Protein AF-B8GEW8-F1 (afdb_monomer_lite)

Secondary structure (DSSP, 8-state):
-HHHHHHHHHHS-HHHHTTTEEE-TTS-EEEEE-HHHHHHHHHTT--HHHHHHHHHHHHHHHHT-EESSHHHHHHHHHHHHTTT-EEEEEE-TTS-EEEEEEE-HHHHHHHHT-EEEE------

Foldseek 3Di:
DQVLLQCCLVPDFLLVLCPQWDADPVRAIAREDDPVLVVVCVVVVHDSAVSLLSSLSSLVPLLADKALDVVSVVSSQVNCVVQVWHWDWDQDPVRITHIDGPDCPVSSVSSSVYYYDYDPPPPD

Sequence (124 aa):
MQEFAETCADQNSTDELLEGLEPLSDGSFRYLMNEASLLDCIEWDLTPREWVGGLNLAVLRQLTGTYADWKSAEVIARALARFGIEIDGEEAKDSTYTLIVTRGMKVLRKMAEAVPTVDVQQEN

pLDDT: mean 92.06, std 9.47, range [39.44, 97.69]

Radius of gyration: 15.32 Å; chains: 1; bounding box: 31×32×57 Å

Structure (mmCIF, N/CA/C/O backbone):
data_AF-B8GEW8-F1
#
_entry.id   AF-B8GEW8-F1
#
loop_
_atom_site.group_PDB
_atom_site.id
_atom_site.type_symbol
_atom_site.label_atom_id
_atom_site.label_alt_id
_atom_site.label_comp_id
_atom_site.label_asym_id
_atom_site.label_entity_id
_atom_site.label_seq_id
_atom_site.pdbx_PDB_ins_code
_atom_site.Cartn_x
_atom_site.Cartn_y
_atom_site.Cartn_z
_atom_site.occupancy
_atom_site.B_iso_or_equiv
_atom_site.auth_seq_id
_atom_site.auth_comp_id
_atom_site.auth_asym_id
_atom_site.auth_atom_id
_atom_site.pdbx_PDB_model_num
ATOM 1 N N . MET A 1 1 ? -3.032 14.477 0.231 1.00 91.69 1 MET A N 1
ATOM 2 C CA . MET A 1 1 ? -3.124 13.008 0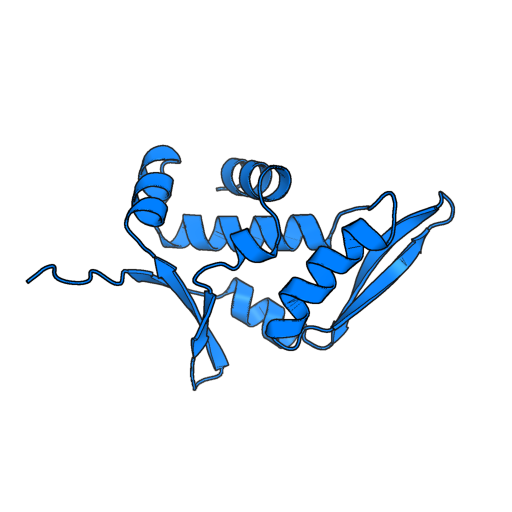.024 1.00 91.69 1 MET A CA 1
ATOM 3 C C . MET A 1 1 ? -2.210 12.502 -1.094 1.00 91.69 1 MET A C 1
ATOM 5 O O . MET A 1 1 ? -1.389 11.651 -0.798 1.00 91.69 1 MET A O 1
ATOM 9 N N . GLN A 1 2 ? -2.287 13.004 -2.338 1.00 94.75 2 GLN A N 1
ATOM 10 C CA . GLN A 1 2 ? -1.411 12.509 -3.419 1.00 94.75 2 GLN A CA 1
ATOM 11 C C . GLN A 1 2 ? 0.081 12.742 -3.128 1.00 94.75 2 GLN A C 1
ATOM 13 O O . GLN A 1 2 ? 0.837 11.786 -3.142 1.00 94.75 2 GLN A O 1
ATOM 18 N N . GLU A 1 3 ? 0.487 13.965 -2.780 1.00 97.12 3 GLU A N 1
ATOM 19 C CA . GLU A 1 3 ? 1.885 14.291 -2.432 1.00 97.12 3 GLU A CA 1
ATOM 20 C C . GLU A 1 3 ? 2.432 13.444 -1.269 1.00 97.12 3 GLU A C 1
ATOM 22 O O . GLU A 1 3 ? 3.555 12.948 -1.333 1.00 97.12 3 GLU A O 1
ATOM 27 N N . PHE A 1 4 ? 1.604 13.204 -0.248 1.00 97.50 4 PHE A N 1
ATOM 28 C CA . PHE A 1 4 ? 1.915 12.283 0.846 1.00 97.50 4 PHE A CA 1
ATOM 29 C C . PHE A 1 4 ? 2.173 10.867 0.321 1.00 97.50 4 PHE A C 1
ATOM 31 O O . PHE A 1 4 ? 3.203 10.283 0.625 1.00 97.50 4 PHE A O 1
ATOM 38 N N . ALA A 1 5 ? 1.291 10.331 -0.529 1.00 97.25 5 ALA A N 1
ATOM 39 C CA . ALA A 1 5 ? 1.459 8.995 -1.095 1.00 97.25 5 ALA A CA 1
ATOM 40 C C . ALA A 1 5 ? 2.728 8.862 -1.954 1.00 97.25 5 ALA A C 1
ATOM 42 O O . ALA A 1 5 ? 3.385 7.825 -1.916 1.00 97.25 5 ALA A O 1
ATOM 43 N N . GLU A 1 6 ? 3.080 9.894 -2.726 1.00 97.31 6 GLU A N 1
ATOM 44 C CA . GLU A 1 6 ? 4.320 9.915 -3.512 1.00 97.31 6 GLU A CA 1
ATOM 45 C C . GLU A 1 6 ? 5.544 9.910 -2.601 1.00 97.31 6 GLU A C 1
ATOM 47 O O . GLU A 1 6 ? 6.417 9.059 -2.749 1.00 97.31 6 GLU A O 1
ATOM 52 N N . THR A 1 7 ? 5.546 10.784 -1.596 1.00 97.62 7 THR A N 1
ATOM 53 C CA . THR A 1 7 ? 6.616 10.855 -0.598 1.00 97.62 7 THR A CA 1
ATOM 54 C C . THR A 1 7 ? 6.773 9.531 0.146 1.00 97.62 7 THR A C 1
ATOM 56 O O . THR A 1 7 ? 7.880 9.007 0.259 1.00 97.62 7 THR A O 1
ATOM 59 N N . CYS A 1 8 ? 5.664 8.937 0.586 1.00 97.19 8 CYS A N 1
ATOM 60 C CA . CYS A 1 8 ? 5.652 7.644 1.251 1.00 97.19 8 CYS A CA 1
ATOM 61 C C . CYS A 1 8 ? 6.201 6.529 0.357 1.00 97.19 8 CYS A C 1
ATOM 63 O O . CYS A 1 8 ? 7.033 5.750 0.817 1.00 97.19 8 CYS A O 1
ATOM 65 N N . ALA A 1 9 ? 5.774 6.465 -0.908 1.00 96.31 9 ALA A N 1
ATOM 66 C CA . ALA A 1 9 ? 6.230 5.452 -1.858 1.00 96.31 9 ALA A CA 1
ATOM 67 C C . ALA A 1 9 ? 7.732 5.543 -2.155 1.00 96.31 9 ALA A C 1
ATOM 69 O O . ALA A 1 9 ? 8.364 4.508 -2.370 1.00 96.31 9 ALA A O 1
ATOM 70 N N . ASP A 1 10 ? 8.282 6.759 -2.170 1.00 95.19 10 ASP A N 1
ATOM 71 C CA . ASP A 1 10 ? 9.690 7.008 -2.482 1.00 95.19 10 ASP A CA 1
ATOM 72 C C . ASP A 1 10 ? 10.606 6.794 -1.264 1.00 95.19 10 ASP A C 1
ATOM 74 O O . ASP A 1 10 ? 11.769 6.420 -1.425 1.00 95.19 10 ASP A O 1
ATOM 78 N N . GLN A 1 11 ? 10.101 7.030 -0.048 1.00 95.69 11 GLN A N 1
ATOM 79 C CA . GLN A 1 11 ? 10.912 7.017 1.177 1.00 95.69 11 GLN A CA 1
ATOM 80 C C . GLN A 1 11 ? 10.787 5.742 2.015 1.00 95.69 11 GLN A C 1
ATOM 82 O O . GLN A 1 11 ? 11.653 5.500 2.852 1.00 95.69 11 GLN A O 1
ATOM 87 N N . ASN A 1 12 ? 9.751 4.928 1.801 1.00 95.62 12 ASN A N 1
ATOM 88 C CA . ASN A 1 12 ? 9.460 3.768 2.644 1.00 95.62 12 ASN A CA 1
ATOM 89 C C . ASN A 1 12 ? 9.395 2.483 1.821 1.00 95.62 12 ASN A C 1
ATOM 91 O O . ASN A 1 12 ? 8.919 2.451 0.682 1.00 95.62 12 ASN A O 1
ATOM 95 N N . SER A 1 13 ? 9.820 1.382 2.428 1.00 94.62 13 SER A N 1
ATOM 96 C CA . SER A 1 13 ? 9.571 0.045 1.901 1.00 94.62 13 SER A CA 1
ATOM 97 C C . SER A 1 13 ? 8.085 -0.314 1.978 1.00 94.62 13 SER A C 1
ATOM 99 O O . SER A 1 13 ? 7.333 0.197 2.807 1.00 94.62 13 SER A O 1
ATOM 101 N N . THR A 1 14 ? 7.645 -1.259 1.146 1.00 95.44 14 THR A N 1
ATOM 102 C CA . THR A 1 14 ? 6.266 -1.767 1.203 1.00 95.44 14 THR A CA 1
ATOM 103 C C . THR A 1 14 ? 5.927 -2.374 2.566 1.00 95.44 14 THR A C 1
ATOM 105 O O . THR A 1 14 ? 4.775 -2.326 2.980 1.00 95.44 14 THR A O 1
ATOM 108 N N . ASP A 1 15 ? 6.905 -2.939 3.278 1.00 95.25 15 ASP A N 1
ATOM 109 C CA . ASP A 1 15 ? 6.678 -3.483 4.617 1.00 95.25 15 ASP A CA 1
ATOM 110 C C . ASP A 1 15 ? 6.365 -2.389 5.642 1.00 95.25 15 ASP A C 1
ATOM 112 O O . ASP A 1 15 ? 5.441 -2.577 6.431 1.00 95.25 15 ASP A O 1
ATOM 116 N N . GLU A 1 16 ? 7.073 -1.258 5.585 1.00 95.50 16 GLU A N 1
ATOM 117 C CA . GLU A 1 16 ? 6.823 -0.080 6.430 1.00 95.50 16 GLU A CA 1
ATOM 118 C C . GLU A 1 16 ? 5.465 0.559 6.101 1.00 95.50 16 GLU A C 1
ATOM 120 O O . GLU A 1 16 ? 4.685 0.858 6.998 1.00 95.50 16 GLU A O 1
ATOM 125 N N . LEU A 1 17 ? 5.105 0.671 4.816 1.00 96.06 17 LEU A N 1
ATOM 126 C CA . LEU A 1 17 ? 3.789 1.190 4.400 1.00 96.06 17 LEU A CA 1
ATOM 127 C C . LEU A 1 17 ? 2.607 0.316 4.855 1.00 96.06 17 LEU A C 1
ATOM 129 O O . LEU A 1 17 ? 1.466 0.779 4.935 1.00 96.06 17 LEU A O 1
ATOM 133 N N . LEU A 1 18 ? 2.858 -0.970 5.099 1.00 96.12 18 LEU A N 1
ATOM 134 C CA . LEU A 1 18 ? 1.870 -1.935 5.581 1.00 96.12 18 LEU A CA 1
ATOM 135 C C . LEU A 1 18 ? 1.978 -2.156 7.099 1.00 96.12 18 LEU A C 1
ATOM 137 O O . LEU A 1 18 ? 1.280 -3.021 7.635 1.00 96.12 18 LEU A O 1
ATOM 141 N N . GLU A 1 19 ? 2.833 -1.409 7.803 1.00 93.94 19 GLU A N 1
ATOM 142 C CA . GLU A 1 19 ? 2.922 -1.476 9.258 1.00 93.94 19 GLU A CA 1
ATOM 143 C C . GLU A 1 19 ? 1.590 -1.047 9.892 1.00 93.94 19 GLU A C 1
ATOM 145 O O . GLU A 1 19 ? 0.944 -0.087 9.472 1.00 93.94 19 GLU A O 1
ATOM 150 N N . GLY A 1 20 ? 1.122 -1.821 10.874 1.00 92.62 20 GLY A N 1
ATOM 151 C CA . GLY A 1 20 ? -0.181 -1.610 11.510 1.00 92.62 20 GLY A CA 1
ATOM 152 C C . GLY A 1 20 ? -1.391 -2.083 10.694 1.00 92.62 20 GLY A C 1
ATOM 153 O O . GLY A 1 20 ? -2.507 -2.039 11.214 1.00 92.62 20 GLY A O 1
ATOM 154 N N . LEU A 1 21 ? -1.218 -2.570 9.457 1.00 96.56 21 LEU A N 1
ATOM 155 C CA . LEU A 1 21 ? -2.310 -3.176 8.693 1.00 96.56 21 LEU A CA 1
ATOM 156 C C . LEU A 1 21 ? -2.658 -4.566 9.239 1.00 96.56 21 LEU A C 1
ATOM 158 O O . LEU A 1 21 ? -1.860 -5.502 9.171 1.00 96.56 21 LEU A O 1
ATOM 162 N N . GLU A 1 22 ? -3.894 -4.731 9.699 1.00 95.50 22 GLU A N 1
ATOM 163 C CA . GLU A 1 22 ? -4.382 -5.972 10.292 1.00 95.50 22 GLU A CA 1
ATOM 164 C C . GLU A 1 22 ? -5.611 -6.523 9.557 1.00 95.50 22 GLU A C 1
ATOM 166 O O . GLU A 1 22 ? -6.566 -5.777 9.299 1.00 95.50 22 GLU A O 1
ATOM 171 N N . PRO A 1 23 ? -5.644 -7.834 9.254 1.00 94.62 23 PRO A N 1
ATOM 172 C CA . PRO A 1 23 ? -6.850 -8.494 8.777 1.00 94.62 23 PRO A CA 1
ATOM 173 C C . PRO A 1 23 ? -7.852 -8.700 9.921 1.00 94.62 23 PRO A C 1
ATOM 175 O O . PRO A 1 23 ? -7.495 -9.091 11.032 1.00 94.62 23 PRO A O 1
ATOM 178 N N . LEU A 1 24 ? -9.133 -8.508 9.621 1.00 93.25 24 LEU A N 1
ATOM 179 C CA . LEU A 1 24 ? -10.250 -8.781 10.522 1.00 93.25 24 LEU A CA 1
ATOM 180 C C . LEU A 1 24 ? -10.918 -10.123 10.187 1.00 93.25 24 LEU A C 1
ATOM 182 O O . LEU A 1 24 ? -10.743 -10.689 9.107 1.00 93.25 24 LEU A O 1
ATOM 186 N N . SER A 1 25 ? -11.705 -10.656 11.125 1.00 92.00 25 SER A N 1
ATOM 187 C CA . SER A 1 25 ? -12.342 -11.978 10.999 1.00 92.00 25 SER A CA 1
ATOM 188 C C . SER A 1 25 ? -13.408 -12.058 9.900 1.00 92.00 25 SER A C 1
ATOM 190 O O . SER A 1 25 ? -13.672 -13.139 9.377 1.00 92.00 25 SER A O 1
ATOM 192 N N . ASP A 1 26 ? -13.988 -10.925 9.506 1.00 91.00 26 ASP A N 1
ATOM 193 C CA . ASP A 1 26 ? -14.895 -10.791 8.356 1.00 91.00 26 ASP A CA 1
ATOM 194 C C . ASP A 1 26 ? -14.142 -10.636 7.014 1.00 91.00 26 ASP A C 1
ATOM 196 O O . ASP A 1 26 ? -14.732 -10.489 5.935 1.00 91.00 26 ASP A O 1
ATOM 200 N N . GLY A 1 27 ? -12.810 -10.694 7.070 1.00 87.69 27 GLY A N 1
ATOM 201 C CA . GLY A 1 27 ? -11.905 -10.529 5.949 1.00 87.69 27 GLY A CA 1
ATOM 202 C C . GLY A 1 27 ? -11.782 -9.091 5.460 1.00 87.69 27 GLY A C 1
ATOM 203 O O . GLY A 1 27 ? -11.339 -8.923 4.325 1.00 87.69 27 GLY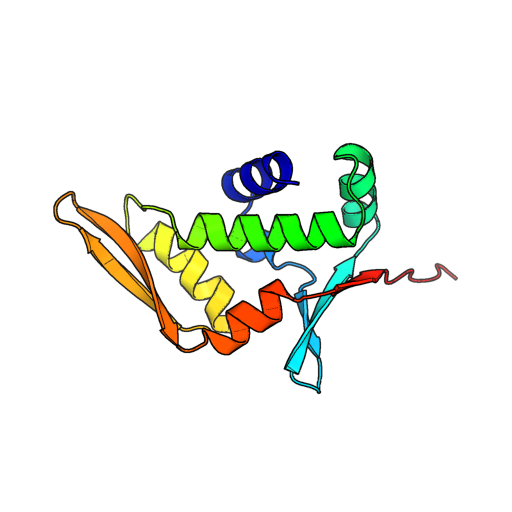 A O 1
ATOM 204 N N . SER A 1 28 ? -12.232 -8.091 6.224 1.00 94.25 28 SER A N 1
ATOM 205 C CA . SER A 1 28 ? -11.872 -6.682 6.026 1.00 94.25 28 SER A CA 1
ATOM 206 C C . SER A 1 28 ? -10.499 -6.377 6.639 1.00 94.25 28 SER A C 1
ATOM 208 O O . SER A 1 28 ? -9.850 -7.264 7.197 1.00 94.25 28 SER A O 1
ATOM 210 N N . PHE A 1 29 ? -10.036 -5.139 6.488 1.00 96.31 29 PHE A N 1
ATOM 211 C CA . PHE A 1 29 ? -8.744 -4.689 6.990 1.00 96.31 29 PHE A CA 1
ATOM 212 C C . PHE A 1 29 ? -8.894 -3.403 7.795 1.00 96.31 29 PHE A C 1
ATOM 214 O O . PHE A 1 29 ? -9.767 -2.576 7.517 1.00 96.31 29 PHE A O 1
ATOM 221 N N . ARG A 1 30 ? -8.000 -3.213 8.760 1.00 95.94 30 ARG A N 1
ATOM 222 C CA . ARG A 1 30 ? -7.835 -1.946 9.475 1.00 95.94 30 ARG A CA 1
ATOM 223 C C . ARG A 1 30 ? -6.368 -1.555 9.537 1.00 95.94 30 ARG A C 1
ATOM 225 O O . ARG A 1 30 ? -5.517 -2.432 9.588 1.00 95.94 30 ARG A O 1
ATOM 232 N N . TYR A 1 31 ? -6.100 -0.260 9.598 1.00 96.62 31 TYR A N 1
ATOM 233 C CA . TYR A 1 31 ? -4.798 0.263 9.997 1.00 96.62 31 TYR A CA 1
ATOM 234 C C . TYR A 1 31 ? -4.868 0.690 11.458 1.00 96.62 31 TYR A C 1
ATOM 236 O O . TYR A 1 31 ? -5.641 1.588 11.801 1.00 96.62 31 TYR A O 1
ATOM 244 N N . LEU A 1 32 ? -4.082 0.043 12.314 1.00 95.69 32 LEU A N 1
ATOM 245 C CA . LEU A 1 32 ? -3.840 0.527 13.665 1.00 95.69 32 LEU A CA 1
ATOM 246 C C . LEU A 1 32 ? -2.983 1.787 13.604 1.00 95.69 32 LEU A C 1
ATOM 248 O O . LEU A 1 32 ? -1.926 1.798 12.980 1.00 95.69 32 LEU A O 1
ATOM 252 N N . MET A 1 33 ? -3.455 2.840 14.258 1.00 93.56 33 MET A N 1
ATOM 253 C CA . MET A 1 33 ? -2.773 4.125 14.318 1.00 93.56 33 MET A CA 1
ATOM 254 C C . MET A 1 33 ? -2.212 4.352 15.712 1.00 93.56 33 MET A C 1
ATOM 256 O O . MET A 1 33 ? -2.950 4.265 16.698 1.00 93.56 33 MET A O 1
ATOM 260 N N . ASN A 1 34 ? -0.922 4.674 15.765 1.00 91.94 34 ASN A N 1
ATOM 261 C CA . ASN A 1 34 ? -0.219 5.088 16.974 1.00 91.94 34 ASN A CA 1
ATOM 262 C C . ASN A 1 34 ? -0.034 6.619 16.994 1.00 91.94 34 ASN A C 1
ATOM 264 O O .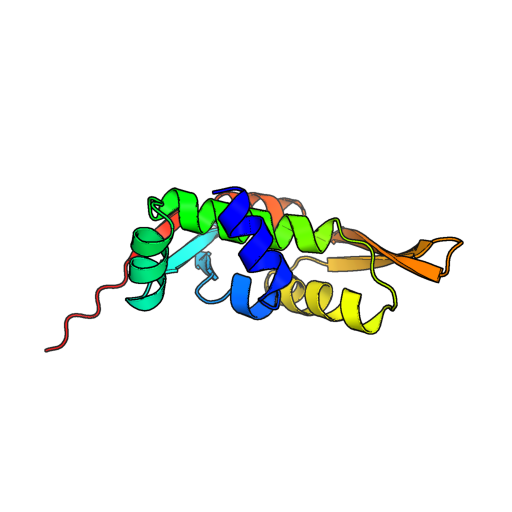 ASN A 1 34 ? -0.518 7.329 16.109 1.00 91.94 34 ASN A O 1
ATOM 268 N N . GLU A 1 35 ? 0.662 7.139 18.006 1.00 92.62 35 GLU A N 1
ATOM 269 C CA . GLU A 1 35 ? 0.936 8.577 18.127 1.00 92.62 35 GLU A CA 1
ATOM 270 C C . GLU A 1 35 ? 1.687 9.139 16.909 1.00 92.62 35 GLU A C 1
ATOM 272 O O . GLU A 1 35 ? 1.314 10.198 16.411 1.00 92.62 35 GLU A O 1
ATOM 277 N N . ALA A 1 36 ? 2.669 8.412 16.365 1.00 91.69 36 ALA A N 1
ATOM 278 C CA . ALA A 1 36 ? 3.403 8.839 15.174 1.00 91.69 36 ALA A CA 1
ATOM 279 C C . ALA A 1 36 ? 2.489 8.937 13.940 1.00 91.69 36 ALA A C 1
ATOM 281 O O . ALA A 1 36 ? 2.523 9.940 13.237 1.00 91.69 36 ALA A O 1
ATOM 282 N N . SER A 1 37 ? 1.585 7.971 13.733 1.00 93.31 37 SER A N 1
ATOM 283 C CA . SER A 1 37 ? 0.594 8.033 12.646 1.00 93.31 37 SER A CA 1
ATOM 284 C C . SER A 1 37 ? -0.332 9.251 12.769 1.00 93.31 37 SER A C 1
ATOM 286 O O . SER A 1 37 ? -0.753 9.828 11.767 1.00 93.31 37 SER A O 1
ATOM 288 N N . LEU A 1 38 ? -0.689 9.638 13.999 1.00 94.62 38 LEU A N 1
ATOM 289 C CA . LEU A 1 38 ? -1.517 10.820 14.254 1.00 94.62 38 LEU A CA 1
ATOM 290 C C . LEU A 1 38 ? -0.738 12.123 14.041 1.00 94.62 38 LEU A C 1
ATOM 292 O O . LEU A 1 38 ? -1.311 13.085 13.532 1.00 94.62 38 LEU A O 1
ATOM 296 N N . LEU A 1 39 ? 0.548 12.153 14.396 1.00 95.25 39 LEU A N 1
ATOM 297 C CA . LEU A 1 39 ? 1.433 13.279 14.102 1.00 95.25 39 LEU A CA 1
ATOM 298 C C . LEU A 1 39 ? 1.602 13.461 12.592 1.00 95.25 39 LEU A C 1
ATOM 300 O O . LEU A 1 39 ? 1.389 14.571 12.113 1.00 95.25 39 LEU A O 1
ATOM 304 N N . ASP A 1 40 ? 1.829 12.383 11.836 1.00 94.94 40 ASP A N 1
ATOM 305 C CA . ASP A 1 40 ? 1.869 12.432 10.369 1.00 94.94 40 ASP A CA 1
ATOM 306 C C . ASP A 1 40 ? 0.579 13.026 9.788 1.00 94.94 40 ASP A C 1
ATOM 308 O O . ASP A 1 40 ? 0.622 13.857 8.883 1.00 94.94 40 ASP A O 1
ATOM 312 N N . CYS A 1 41 ? -0.588 12.633 10.316 1.00 96.19 41 CYS A N 1
ATOM 313 C CA . CYS A 1 41 ? -1.866 13.206 9.888 1.00 96.19 41 CYS A CA 1
ATOM 314 C C . CYS A 1 41 ? -1.900 14.730 10.078 1.00 96.19 41 CYS A C 1
ATOM 316 O O . CYS A 1 41 ? -2.392 15.443 9.209 1.00 96.19 41 CYS A O 1
ATOM 318 N N . ILE A 1 42 ? -1.374 15.236 11.194 1.00 96.81 42 ILE A N 1
ATOM 319 C CA . ILE A 1 42 ? -1.331 16.674 11.484 1.00 96.81 42 ILE A CA 1
ATOM 320 C C . ILE A 1 42 ? -0.323 17.382 10.574 1.00 96.81 42 ILE A C 1
ATOM 322 O O . ILE A 1 42 ? -0.646 18.422 10.005 1.00 96.81 42 ILE A O 1
ATOM 326 N N . GLU A 1 43 ? 0.881 16.828 10.424 1.00 97.31 43 GLU A N 1
ATOM 327 C CA . GLU A 1 43 ? 1.958 17.420 9.620 1.00 97.31 43 GLU A CA 1
ATOM 328 C C . GLU A 1 43 ? 1.582 17.538 8.142 1.00 97.31 43 GLU A C 1
ATOM 330 O O . GLU A 1 43 ? 1.899 18.538 7.495 1.00 97.31 43 GLU A O 1
ATOM 335 N N . TRP A 1 44 ? 0.861 16.545 7.625 1.00 97.12 44 TRP A N 1
ATOM 336 C CA . TRP A 1 44 ? 0.423 16.493 6.233 1.00 97.12 44 TRP A CA 1
ATOM 337 C C . TRP A 1 44 ? -0.970 17.084 5.982 1.00 97.12 44 TRP A C 1
ATOM 339 O O . TRP A 1 44 ? -1.443 17.029 4.844 1.00 97.12 44 TRP A O 1
ATOM 349 N N . ASP A 1 45 ? -1.621 17.636 7.012 1.00 97.69 45 ASP A N 1
ATOM 350 C CA . ASP A 1 45 ? -2.995 18.160 6.960 1.00 97.69 45 ASP A CA 1
ATOM 351 C C . ASP A 1 45 ? -3.996 17.136 6.381 1.00 97.69 45 ASP A C 1
ATOM 353 O O . ASP A 1 45 ? -4.747 17.395 5.439 1.00 97.69 45 ASP A O 1
ATOM 357 N N . LEU A 1 46 ? -3.961 15.912 6.918 1.00 97.06 46 LEU A N 1
ATOM 358 C CA . LEU A 1 46 ? -4.802 14.787 6.514 1.00 97.06 46 LEU A CA 1
ATOM 359 C C . LEU A 1 46 ? -5.714 14.347 7.655 1.00 97.06 46 LEU A C 1
ATOM 361 O O . LEU A 1 46 ? -5.315 14.238 8.814 1.00 97.06 46 LEU A O 1
ATOM 365 N N . THR A 1 47 ? -6.938 13.957 7.316 1.00 96.38 47 THR A N 1
ATOM 366 C CA . THR A 1 47 ? -7.720 13.114 8.222 1.00 96.38 47 THR A CA 1
ATOM 367 C C . THR A 1 47 ? -7.100 11.710 8.309 1.00 96.38 47 THR A C 1
ATOM 369 O O . THR A 1 47 ? -6.514 11.233 7.333 1.00 96.38 47 THR A O 1
ATOM 372 N N . PRO A 1 48 ? -7.314 10.961 9.408 1.00 95.75 48 PRO A N 1
ATOM 373 C CA . PRO A 1 48 ? -6.887 9.561 9.524 1.00 95.75 48 PRO A CA 1
ATOM 374 C C . PRO A 1 48 ? -7.275 8.674 8.333 1.00 95.75 48 PRO A C 1
ATOM 376 O O . PRO A 1 48 ? -6.539 7.778 7.925 1.00 95.75 48 PRO A O 1
ATOM 379 N N . ARG A 1 49 ? -8.446 8.931 7.739 1.00 95.56 49 ARG A N 1
ATOM 380 C CA . ARG A 1 49 ? -8.919 8.189 6.568 1.00 95.56 49 ARG A CA 1
ATOM 381 C C . ARG A 1 49 ? -8.127 8.536 5.309 1.00 95.56 49 ARG A C 1
ATOM 383 O O . ARG A 1 49 ? -7.867 7.651 4.498 1.00 95.56 49 ARG A O 1
ATOM 390 N N . GLU A 1 50 ? -7.767 9.801 5.130 1.00 96.50 50 GLU A N 1
ATOM 391 C CA . GLU A 1 50 ? -6.937 10.241 4.006 1.00 96.50 50 GLU A CA 1
ATOM 392 C C . GLU A 1 50 ? -5.494 9.765 4.144 1.00 96.50 50 GLU A C 1
ATOM 394 O O . GLU A 1 50 ? -4.890 9.430 3.130 1.00 96.50 50 GLU A O 1
ATOM 399 N N . TRP A 1 51 ? -4.972 9.671 5.369 1.00 96.81 51 TRP A N 1
ATOM 400 C CA . TRP A 1 51 ? -3.659 9.087 5.649 1.00 96.81 51 TRP A CA 1
ATOM 401 C C . TRP A 1 51 ? -3.609 7.607 5.245 1.00 96.81 51 TRP A C 1
ATOM 403 O O . TRP A 1 51 ? -2.778 7.226 4.423 1.00 96.81 51 TRP A O 1
ATOM 413 N N . VAL A 1 52 ? -4.584 6.795 5.683 1.00 96.75 52 VAL A N 1
ATOM 414 C CA . VAL A 1 52 ? -4.710 5.390 5.239 1.00 96.75 52 VAL A CA 1
ATOM 415 C C . VAL A 1 52 ? -4.877 5.290 3.719 1.00 96.75 52 VAL A C 1
ATOM 417 O O . VAL A 1 52 ? -4.230 4.471 3.067 1.00 96.75 52 VAL A O 1
ATOM 420 N N . GLY A 1 53 ? -5.718 6.145 3.126 1.00 96.06 53 GLY A N 1
ATOM 421 C CA . GLY A 1 53 ? -5.874 6.213 1.671 1.00 96.06 53 GLY A CA 1
ATOM 422 C C . GLY A 1 53 ? -4.562 6.543 0.950 1.00 96.06 53 GLY A C 1
ATOM 423 O O . GLY A 1 53 ? -4.287 5.985 -0.111 1.00 96.06 53 GLY A O 1
ATOM 424 N N . GLY A 1 54 ? -3.739 7.402 1.548 1.00 97.25 54 GLY A N 1
ATOM 425 C CA . GLY A 1 54 ? -2.408 7.753 1.077 1.00 97.25 54 GLY A CA 1
ATOM 426 C C . GLY A 1 54 ? -1.419 6.590 1.135 1.00 97.25 54 GLY A C 1
ATOM 427 O O . GLY A 1 54 ? -0.750 6.330 0.138 1.00 97.25 54 GLY A O 1
ATOM 428 N N . LEU A 1 55 ? -1.380 5.834 2.238 1.00 97.50 55 LEU A N 1
ATOM 429 C CA . LEU A 1 55 ? -0.553 4.623 2.342 1.00 97.50 55 LEU A CA 1
ATOM 430 C C . LEU A 1 55 ? -0.953 3.568 1.306 1.00 97.50 55 LEU A C 1
ATOM 432 O O . LEU A 1 55 ? -0.103 3.014 0.609 1.00 97.50 55 LEU A O 1
ATOM 436 N N . ASN A 1 56 ? -2.257 3.347 1.133 1.00 96.00 56 ASN A N 1
ATOM 437 C CA . ASN A 1 56 ? -2.770 2.444 0.105 1.00 96.00 56 ASN A CA 1
ATOM 438 C C . ASN A 1 56 ? -2.358 2.900 -1.303 1.00 96.00 56 ASN A C 1
ATOM 440 O O . ASN A 1 56 ? -1.946 2.082 -2.127 1.00 96.00 56 ASN A O 1
ATOM 444 N N . LEU A 1 57 ? -2.434 4.205 -1.584 1.00 96.56 57 LEU A N 1
ATOM 445 C CA . LEU A 1 57 ? -1.986 4.763 -2.858 1.00 96.56 57 LEU A CA 1
ATOM 446 C C . LEU A 1 57 ? -0.468 4.613 -3.049 1.00 96.56 57 LEU A C 1
ATOM 448 O O . LEU A 1 57 ? -0.036 4.323 -4.163 1.00 96.56 57 LEU A O 1
ATOM 452 N N . ALA A 1 58 ? 0.328 4.743 -1.986 1.00 97.12 58 ALA A N 1
ATOM 453 C CA . ALA A 1 58 ? 1.773 4.540 -2.025 1.00 97.12 58 ALA A CA 1
ATOM 454 C C . ALA A 1 58 ? 2.136 3.090 -2.396 1.00 97.12 58 ALA A C 1
ATOM 456 O O . ALA A 1 58 ? 2.940 2.864 -3.303 1.00 97.12 58 ALA A O 1
ATOM 457 N N . VAL A 1 59 ? 1.470 2.103 -1.783 1.00 95.94 59 VAL A N 1
ATOM 458 C CA . VAL A 1 59 ? 1.645 0.677 -2.119 1.00 95.94 59 VAL A CA 1
ATOM 459 C C . VAL A 1 59 ? 1.238 0.395 -3.567 1.00 95.94 59 VAL A C 1
ATOM 461 O O . VAL A 1 59 ? 1.958 -0.290 -4.293 1.00 95.94 59 VAL A O 1
ATOM 464 N N . LEU A 1 60 ? 0.106 0.944 -4.023 1.00 94.06 60 LEU A N 1
ATOM 465 C CA . LEU A 1 60 ? -0.327 0.801 -5.417 1.00 94.06 60 LEU A CA 1
ATOM 466 C C . LEU A 1 60 ? 0.661 1.447 -6.394 1.00 94.06 60 LEU A C 1
ATOM 468 O O . LEU A 1 60 ? 0.926 0.875 -7.449 1.00 94.06 60 LEU A O 1
ATOM 472 N N . ARG A 1 61 ? 1.240 2.599 -6.040 1.00 94.94 61 ARG A N 1
ATOM 473 C CA . ARG A 1 61 ? 2.266 3.261 -6.850 1.00 94.94 61 ARG A CA 1
ATOM 474 C C . ARG A 1 61 ? 3.500 2.377 -6.999 1.00 94.94 61 ARG A C 1
ATOM 476 O O . ARG A 1 61 ? 3.939 2.181 -8.130 1.00 94.94 61 ARG A O 1
ATOM 483 N N . GLN A 1 62 ? 3.996 1.801 -5.900 1.00 94.31 62 GLN A N 1
ATOM 484 C CA . GLN A 1 62 ? 5.089 0.824 -5.939 1.00 94.31 62 GLN A CA 1
ATOM 485 C C . GLN A 1 62 ? 4.707 -0.376 -6.826 1.00 94.31 62 GLN A C 1
ATOM 487 O O . GLN A 1 62 ? 5.429 -0.726 -7.749 1.00 94.31 62 GLN A O 1
ATOM 492 N N . LEU A 1 63 ? 3.506 -0.936 -6.679 1.00 93.00 63 LEU A N 1
ATOM 493 C CA . LEU A 1 63 ? 3.049 -2.035 -7.540 1.00 93.00 63 LEU A CA 1
ATOM 494 C C . LEU A 1 63 ? 3.035 -1.709 -9.040 1.00 93.00 63 LEU A C 1
ATOM 496 O O . LEU A 1 63 ? 3.288 -2.588 -9.858 1.00 93.00 63 LEU A O 1
ATOM 500 N N . THR A 1 64 ? 2.733 -0.467 -9.410 1.00 91.44 64 THR A N 1
ATOM 501 C CA . THR A 1 64 ? 2.719 -0.021 -10.814 1.00 91.44 64 THR A CA 1
ATOM 502 C C . THR A 1 64 ? 4.073 0.477 -11.320 1.00 91.44 64 THR A C 1
ATOM 504 O O . THR A 1 64 ? 4.167 0.933 -12.460 1.00 91.44 64 THR A O 1
ATOM 507 N N . GLY A 1 65 ? 5.106 0.430 -10.476 1.00 90.12 65 GLY A N 1
ATOM 508 C CA . GLY A 1 65 ? 6.447 0.886 -10.800 1.00 90.12 65 GLY A CA 1
ATOM 509 C C . GLY A 1 65 ? 7.167 -0.003 -11.814 1.00 90.12 65 GLY A C 1
ATOM 510 O O . GLY A 1 65 ? 6.757 -1.120 -12.135 1.00 90.12 65 GLY A O 1
ATOM 511 N N . THR A 1 66 ? 8.289 0.516 -12.301 1.00 92.19 66 THR A N 1
ATOM 512 C CA . THR A 1 66 ? 9.236 -0.208 -13.148 1.00 92.19 66 THR A CA 1
ATOM 513 C C . THR A 1 66 ? 10.559 -0.319 -12.404 1.00 92.19 66 THR A C 1
ATOM 515 O O . THR A 1 66 ? 11.075 0.677 -11.898 1.00 92.19 66 THR A O 1
ATOM 518 N N . TYR A 1 67 ? 11.105 -1.529 -12.333 1.00 92.19 67 TYR A N 1
ATOM 519 C CA . TYR A 1 67 ? 12.271 -1.848 -11.516 1.00 92.19 67 TYR A CA 1
ATOM 520 C C . TYR A 1 67 ? 13.471 -2.185 -12.389 1.00 92.19 67 TYR A C 1
ATOM 522 O O . TYR A 1 67 ? 13.343 -2.896 -13.379 1.00 92.19 67 TYR A O 1
ATOM 530 N N . ALA A 1 68 ? 14.652 -1.699 -12.011 1.00 91.31 68 ALA A N 1
ATOM 531 C CA . ALA A 1 68 ? 15.887 -2.002 -12.734 1.00 91.31 68 ALA A CA 1
ATOM 532 C C . ALA A 1 68 ? 16.342 -3.462 -12.552 1.00 91.31 68 ALA A C 1
ATOM 534 O O . ALA A 1 68 ? 17.129 -3.966 -13.347 1.00 91.31 68 ALA A O 1
ATOM 535 N N . ASP A 1 69 ? 15.867 -4.136 -11.502 1.00 89.75 69 ASP A N 1
ATOM 536 C CA . ASP A 1 69 ? 16.211 -5.518 -11.193 1.00 89.75 69 ASP A CA 1
ATOM 537 C C . ASP A 1 69 ? 15.087 -6.231 -10.425 1.00 89.75 69 ASP A C 1
ATOM 539 O O . ASP A 1 69 ? 14.290 -5.610 -9.713 1.00 89.75 69 ASP A O 1
ATOM 543 N N . TRP A 1 70 ? 15.055 -7.562 -10.542 1.00 87.25 70 TRP A N 1
ATOM 544 C CA . TRP A 1 70 ? 14.065 -8.397 -9.862 1.00 87.25 70 TRP A CA 1
ATOM 545 C C . TRP A 1 70 ? 14.163 -8.327 -8.336 1.00 87.25 70 TRP A C 1
ATOM 547 O O . TRP A 1 70 ? 13.145 -8.409 -7.658 1.00 87.25 70 TRP A O 1
ATOM 557 N N . LYS A 1 71 ? 15.361 -8.150 -7.766 1.00 88.25 71 LYS A N 1
ATOM 558 C CA . LYS A 1 71 ? 15.546 -8.146 -6.307 1.00 88.25 71 LYS A CA 1
ATOM 559 C C . LYS A 1 71 ? 14.784 -6.989 -5.659 1.00 88.25 71 LYS A C 1
ATOM 561 O O . LYS A 1 71 ? 14.184 -7.182 -4.604 1.00 88.25 71 LYS A O 1
ATOM 566 N N . SER A 1 72 ? 14.788 -5.823 -6.299 1.00 86.31 72 SER A N 1
ATOM 567 C CA . SER A 1 72 ? 14.020 -4.648 -5.884 1.00 86.31 72 SER A CA 1
ATOM 568 C C . SER A 1 72 ? 12.511 -4.897 -5.989 1.00 86.31 72 SER A C 1
ATOM 570 O O . SER A 1 72 ? 11.765 -4.577 -5.066 1.00 86.31 72 SER A O 1
ATOM 572 N N . ALA A 1 73 ? 12.067 -5.546 -7.068 1.00 84.50 73 ALA A N 1
ATOM 573 C CA . ALA A 1 73 ? 10.662 -5.879 -7.301 1.00 84.50 73 ALA A CA 1
ATOM 574 C C . ALA A 1 73 ? 10.136 -6.960 -6.320 1.00 84.50 73 ALA A C 1
ATOM 576 O O . ALA A 1 73 ? 9.006 -6.895 -5.831 1.00 84.50 73 ALA A O 1
ATOM 577 N N . GLU A 1 74 ? 10.985 -7.928 -5.959 1.00 90.00 74 GLU A N 1
ATOM 578 C CA . GLU A 1 74 ? 10.673 -9.043 -5.056 1.00 90.00 74 GLU A CA 1
ATOM 579 C C . GLU A 1 74 ? 10.376 -8.575 -3.619 1.00 90.00 74 GLU A C 1
ATOM 581 O O . GLU A 1 74 ? 9.679 -9.263 -2.874 1.00 90.00 74 GLU A O 1
ATOM 586 N N . VAL A 1 75 ? 10.880 -7.406 -3.204 1.00 90.44 75 VAL A N 1
ATOM 587 C CA . VAL A 1 75 ? 10.559 -6.825 -1.886 1.00 90.44 75 VAL A CA 1
ATOM 588 C C . VAL A 1 75 ? 9.053 -6.582 -1.758 1.00 90.44 75 VAL A C 1
ATOM 590 O O . VAL A 1 75 ? 8.443 -7.015 -0.781 1.00 90.44 75 VAL A O 1
ATOM 593 N N . ILE A 1 76 ? 8.437 -5.992 -2.783 1.00 93.00 76 ILE A N 1
ATOM 594 C CA . ILE A 1 76 ? 6.994 -5.713 -2.817 1.00 93.00 76 ILE A CA 1
ATOM 595 C C . ILE A 1 76 ? 6.200 -7.021 -2.841 1.00 93.00 76 ILE A C 1
ATOM 597 O O . ILE A 1 76 ? 5.228 -7.184 -2.099 1.00 93.00 76 ILE A O 1
ATOM 601 N N . ALA A 1 77 ? 6.649 -7.985 -3.653 1.00 92.75 77 ALA A N 1
ATOM 602 C CA . ALA A 1 77 ? 6.033 -9.304 -3.736 1.00 92.75 77 ALA A CA 1
ATOM 603 C C . ALA A 1 77 ? 6.035 -10.025 -2.378 1.00 92.75 77 ALA A C 1
ATOM 605 O O . ALA A 1 77 ? 5.004 -10.548 -1.952 1.00 92.75 77 ALA A O 1
ATOM 606 N N . ARG A 1 78 ? 7.166 -10.006 -1.658 1.00 93.81 78 ARG A N 1
ATOM 607 C CA . ARG A 1 78 ? 7.288 -10.603 -0.319 1.00 93.81 78 ARG A CA 1
ATOM 608 C C . ARG A 1 78 ? 6.384 -9.927 0.706 1.00 93.81 78 ARG A C 1
ATOM 610 O O . ARG A 1 78 ? 5.707 -10.631 1.456 1.00 93.81 78 ARG A O 1
ATOM 617 N N . ALA A 1 79 ? 6.340 -8.596 0.717 1.00 94.75 79 ALA A N 1
ATOM 618 C CA . ALA A 1 79 ? 5.508 -7.839 1.647 1.00 94.75 79 ALA A CA 1
ATOM 619 C C . ALA A 1 79 ? 4.022 -8.207 1.500 1.00 94.75 79 ALA A C 1
ATOM 621 O O . ALA A 1 79 ? 3.345 -8.502 2.489 1.00 94.75 79 ALA A O 1
ATOM 622 N N . LEU A 1 80 ? 3.537 -8.269 0.257 1.00 95.31 80 LEU A N 1
ATOM 623 C CA . LEU A 1 80 ? 2.134 -8.537 -0.067 1.00 95.31 80 LEU A CA 1
ATOM 624 C C . LEU A 1 80 ? 1.756 -10.027 0.011 1.00 95.31 80 LEU A C 1
ATOM 626 O O . LEU A 1 80 ? 0.603 -10.353 0.314 1.00 95.31 80 LEU A O 1
ATOM 630 N N . ALA A 1 81 ? 2.721 -10.941 -0.137 1.00 95.31 81 ALA A N 1
ATOM 631 C CA . ALA A 1 81 ? 2.508 -12.376 0.064 1.00 95.31 81 ALA A CA 1
ATOM 632 C C . ALA A 1 81 ? 2.018 -12.713 1.484 1.00 95.31 81 ALA A C 1
ATOM 634 O O . ALA A 1 81 ? 1.237 -13.653 1.651 1.00 95.31 81 ALA A O 1
ATOM 635 N N . ARG A 1 82 ? 2.385 -11.911 2.497 1.00 94.69 82 ARG A N 1
ATOM 636 C CA . ARG A 1 82 ? 1.897 -12.046 3.888 1.00 94.69 82 ARG A CA 1
ATOM 637 C C . ARG A 1 82 ? 0.374 -11.944 4.001 1.00 94.69 82 ARG A C 1
ATOM 639 O O . ARG A 1 82 ? -0.217 -12.521 4.909 1.00 94.69 82 ARG A O 1
ATOM 646 N N . PHE A 1 83 ? -0.256 -11.261 3.050 1.00 93.88 83 PHE A N 1
ATOM 647 C CA . PHE A 1 83 ? -1.702 -11.079 2.967 1.00 93.88 83 PHE A CA 1
ATOM 648 C C . PHE A 1 83 ? -2.356 -12.017 1.936 1.00 93.88 83 PHE A C 1
ATOM 650 O O . PHE A 1 83 ? -3.549 -11.913 1.662 1.00 93.88 83 PHE A O 1
ATOM 657 N N . GLY A 1 84 ? -1.603 -12.961 1.360 1.00 94.38 84 GLY A N 1
ATOM 658 C CA . GLY A 1 84 ? -2.110 -13.894 0.349 1.00 94.38 84 GLY A CA 1
ATOM 659 C C . GLY A 1 84 ? -2.263 -13.281 -1.046 1.00 94.38 84 GLY A C 1
ATOM 660 O O . GLY A 1 84 ? -3.100 -13.739 -1.832 1.00 94.38 84 GLY A O 1
ATOM 661 N N . ILE A 1 85 ? -1.485 -12.238 -1.350 1.00 95.94 85 ILE A N 1
ATOM 662 C CA . ILE A 1 85 ? -1.379 -11.650 -2.687 1.00 95.94 85 ILE A CA 1
ATOM 663 C C . ILE A 1 85 ? -0.119 -12.209 -3.347 1.00 95.94 85 ILE A C 1
ATOM 665 O O . ILE A 1 85 ? 0.982 -12.023 -2.841 1.00 95.94 85 ILE A O 1
ATOM 669 N N . GLU A 1 86 ? -0.288 -12.906 -4.467 1.00 96.12 86 GLU A N 1
ATOM 670 C CA . GLU A 1 86 ? 0.830 -13.455 -5.237 1.00 96.12 86 GLU A CA 1
ATOM 671 C C . GLU A 1 86 ? 1.149 -12.489 -6.377 1.00 96.12 86 GLU A C 1
ATOM 673 O O . GLU A 1 86 ? 0.251 -12.056 -7.110 1.00 96.12 86 GLU A O 1
ATOM 678 N N . ILE A 1 87 ? 2.427 -12.133 -6.486 1.00 94.62 87 ILE A N 1
ATOM 679 C CA . ILE A 1 87 ? 2.955 -11.201 -7.477 1.00 94.62 87 ILE A CA 1
ATOM 680 C C . ILE A 1 87 ? 4.081 -11.894 -8.227 1.00 94.62 87 ILE A C 1
ATOM 682 O O . ILE A 1 87 ? 4.940 -12.524 -7.611 1.00 94.62 87 ILE A O 1
ATOM 686 N N . ASP A 1 88 ? 4.059 -11.749 -9.544 1.00 92.38 88 ASP A N 1
ATOM 687 C CA . ASP A 1 88 ? 5.102 -12.207 -10.451 1.00 92.38 88 ASP A CA 1
ATOM 688 C C . ASP A 1 88 ? 5.751 -11.014 -11.167 1.00 92.38 88 ASP A C 1
ATOM 690 O O . ASP A 1 88 ? 5.216 -9.900 -11.144 1.00 92.38 88 ASP A O 1
ATOM 694 N N . GLY A 1 89 ? 6.908 -11.249 -11.779 1.00 90.06 89 GLY A N 1
ATOM 695 C CA . GLY A 1 89 ? 7.653 -10.258 -12.547 1.00 90.06 89 GLY A CA 1
ATOM 696 C C . GLY A 1 89 ? 7.627 -10.546 -14.034 1.00 90.06 89 GLY A C 1
ATOM 697 O O . GLY A 1 89 ? 7.945 -11.656 -14.452 1.00 90.06 89 GLY A O 1
ATOM 698 N N . GLU A 1 90 ? 7.333 -9.533 -14.840 1.00 91.62 90 GLU A N 1
ATOM 699 C CA . GLU A 1 90 ? 7.570 -9.587 -16.280 1.00 91.62 90 GLU A CA 1
ATOM 700 C C . GLU A 1 90 ? 8.793 -8.732 -16.624 1.00 91.62 90 GLU A C 1
ATOM 702 O O . GLU A 1 90 ? 8.835 -7.537 -16.329 1.00 91.62 90 GLU A O 1
ATOM 707 N N . GLU A 1 91 ? 9.807 -9.352 -17.233 1.00 92.88 91 GLU A N 1
ATOM 708 C CA . GLU A 1 91 ? 10.974 -8.640 -17.752 1.00 92.88 91 GLU A CA 1
ATOM 709 C C . GLU A 1 91 ? 10.637 -8.023 -19.117 1.00 92.88 91 GLU A C 1
ATOM 711 O O . GLU A 1 91 ? 10.332 -8.714 -20.095 1.00 92.88 91 GLU A O 1
ATOM 716 N N . ALA A 1 92 ? 10.699 -6.699 -19.187 1.00 89.62 92 ALA A N 1
ATOM 717 C CA . ALA A 1 92 ? 10.552 -5.934 -20.408 1.00 89.62 92 ALA A CA 1
ATOM 718 C C . ALA A 1 92 ? 11.821 -6.009 -21.275 1.00 89.62 92 ALA A C 1
ATOM 720 O O . ALA A 1 92 ? 12.915 -6.374 -20.846 1.00 89.62 92 ALA A O 1
ATOM 721 N N . LYS A 1 93 ? 11.692 -5.611 -22.546 1.00 89.56 93 LYS A N 1
ATOM 722 C CA . LYS A 1 93 ? 12.791 -5.674 -23.531 1.00 89.56 93 LYS A CA 1
ATOM 723 C C . LYS A 1 93 ? 14.010 -4.825 -23.166 1.00 89.56 93 LYS A C 1
ATOM 725 O O . LYS A 1 93 ? 15.093 -5.081 -23.680 1.00 89.56 93 LYS A O 1
ATOM 730 N N . ASP A 1 94 ? 13.822 -3.805 -22.340 1.00 90.25 94 ASP A N 1
ATOM 731 C CA . ASP A 1 94 ? 14.874 -2.923 -21.834 1.00 90.25 94 ASP A CA 1
ATOM 732 C C . ASP A 1 94 ? 15.502 -3.432 -20.524 1.00 90.25 94 ASP A C 1
ATOM 734 O O . ASP A 1 94 ? 16.230 -2.689 -19.872 1.00 90.25 94 ASP A O 1
ATOM 738 N N . SER A 1 95 ? 15.260 -4.703 -20.166 1.00 88.44 95 SER A N 1
ATOM 739 C CA . SER A 1 95 ? 15.742 -5.346 -18.932 1.00 88.44 95 SER A CA 1
ATOM 740 C C . SER A 1 95 ? 15.178 -4.732 -17.648 1.00 88.44 95 SER A C 1
ATOM 742 O O . SER A 1 95 ? 15.738 -4.928 -16.570 1.00 88.44 95 SER A O 1
ATOM 744 N N . THR A 1 96 ? 14.074 -3.989 -17.746 1.00 93.19 96 THR A N 1
ATOM 745 C CA . THR A 1 96 ? 13.309 -3.566 -16.574 1.00 93.19 96 THR A CA 1
ATOM 746 C C . THR A 1 96 ? 12.244 -4.593 -16.208 1.00 93.19 96 THR A C 1
ATOM 748 O O . THR A 1 96 ? 11.834 -5.401 -17.035 1.00 93.19 96 THR A O 1
ATOM 751 N N . TYR A 1 97 ? 11.787 -4.570 -14.961 1.00 92.38 97 TYR A N 1
ATOM 752 C CA . TYR A 1 97 ? 10.798 -5.499 -14.429 1.00 92.38 97 TYR A CA 1
ATOM 753 C C . TYR A 1 97 ? 9.523 -4.747 -14.061 1.00 92.38 97 TYR A C 1
ATOM 755 O O . TYR A 1 97 ? 9.571 -3.732 -13.359 1.00 92.38 97 TYR A O 1
ATOM 763 N N . THR A 1 98 ? 8.382 -5.263 -14.504 1.00 92.56 98 THR A N 1
ATOM 764 C CA . THR A 1 98 ? 7.054 -4.838 -14.049 1.00 92.56 98 THR A CA 1
ATOM 765 C C . THR A 1 98 ? 6.431 -5.929 -13.189 1.00 92.56 98 THR A C 1
ATOM 767 O O . THR A 1 98 ? 6.760 -7.109 -13.315 1.00 92.56 98 THR A O 1
ATOM 770 N N . LEU A 1 99 ? 5.543 -5.532 -12.280 1.00 92.88 99 LEU A N 1
ATOM 771 C CA . LEU A 1 99 ? 4.886 -6.448 -11.355 1.00 92.88 99 LEU A CA 1
ATOM 772 C C . LEU A 1 99 ? 3.477 -6.796 -11.836 1.00 92.88 99 LEU A C 1
ATOM 774 O O . LEU A 1 99 ? 2.702 -5.926 -12.238 1.00 92.88 99 LEU A O 1
ATOM 778 N N . ILE A 1 100 ? 3.121 -8.075 -11.738 1.00 92.25 100 ILE A N 1
ATOM 779 C CA . ILE A 1 100 ? 1.802 -8.591 -12.103 1.00 92.25 100 ILE A CA 1
ATOM 780 C C . ILE A 1 100 ? 1.204 -9.316 -10.906 1.00 92.25 100 ILE A C 1
ATOM 782 O O . ILE A 1 100 ? 1.751 -10.300 -10.419 1.00 92.25 100 ILE A O 1
ATOM 786 N N . VAL A 1 101 ? 0.029 -8.873 -10.460 1.00 94.31 101 VAL A N 1
ATOM 787 C CA . VAL A 1 101 ? -0.746 -9.591 -9.440 1.00 94.31 101 VAL A CA 1
ATOM 788 C C . VAL A 1 101 ? -1.391 -10.821 -10.081 1.00 94.31 101 VAL A C 1
ATOM 790 O O . VAL A 1 101 ? -2.379 -10.706 -10.809 1.00 94.31 101 VAL A O 1
ATOM 793 N N . THR A 1 102 ? -0.864 -12.006 -9.789 1.00 95.50 102 THR A N 1
ATOM 794 C CA . THR A 1 102 ? -1.367 -13.286 -10.316 1.00 95.50 102 THR A CA 1
ATOM 795 C C . THR A 1 102 ? -2.475 -13.871 -9.440 1.00 95.50 102 THR A C 1
ATOM 797 O O . THR A 1 102 ? -3.388 -14.535 -9.939 1.00 95.50 102 THR A O 1
ATOM 800 N N . ARG A 1 103 ? -2.470 -13.561 -8.136 1.00 96.62 103 ARG A N 1
ATOM 801 C CA . ARG A 1 103 ? -3.510 -13.966 -7.178 1.00 96.62 103 ARG A CA 1
ATOM 802 C C . ARG A 1 103 ? -3.725 -12.899 -6.109 1.00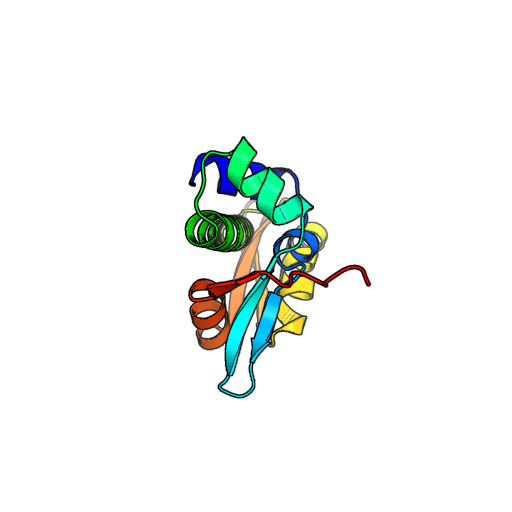 96.62 103 ARG A C 1
ATOM 804 O O . ARG A 1 103 ? -2.836 -12.129 -5.787 1.00 96.62 103 ARG A O 1
ATOM 811 N N . GLY A 1 104 ? -4.919 -12.870 -5.517 1.00 95.06 104 GLY A N 1
ATOM 812 C CA . GLY A 1 104 ? -5.196 -12.012 -4.358 1.00 95.06 104 GLY A CA 1
ATOM 813 C C . GLY A 1 104 ? -5.738 -10.623 -4.699 1.00 95.06 104 GLY A C 1
ATOM 814 O O . GLY A 1 104 ? -5.921 -9.811 -3.805 1.00 95.06 104 GLY A O 1
ATOM 815 N N . MET A 1 105 ? -6.132 -10.357 -5.950 1.00 94.94 105 MET A N 1
ATOM 816 C CA . MET A 1 105 ? -6.738 -9.073 -6.352 1.00 94.94 105 MET A CA 1
ATOM 817 C C . MET A 1 105 ? -7.966 -8.668 -5.507 1.00 94.94 105 MET A C 1
ATOM 819 O O . MET A 1 105 ? -8.218 -7.489 -5.273 1.00 94.94 105 MET A O 1
ATOM 823 N N . LYS A 1 106 ? -8.755 -9.641 -5.022 1.00 95.00 106 LYS A N 1
ATOM 824 C CA . LYS A 1 106 ? -9.853 -9.362 -4.076 1.00 95.00 106 LYS A CA 1
ATOM 825 C C . LYS A 1 106 ? -9.335 -8.879 -2.720 1.00 95.00 106 LYS A C 1
ATOM 827 O O . LYS A 1 106 ? -9.968 -8.014 -2.133 1.00 95.00 106 LYS A O 1
ATOM 832 N N . VAL A 1 107 ? -8.222 -9.432 -2.243 1.00 94.94 107 VAL A N 1
ATOM 833 C CA . VAL A 1 107 ? -7.580 -9.012 -0.993 1.00 94.94 107 VAL A CA 1
ATOM 834 C C . VAL A 1 107 ? -7.015 -7.607 -1.153 1.00 94.94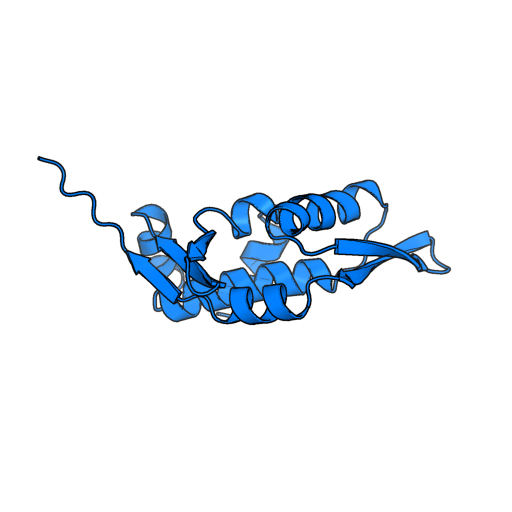 107 VAL A C 1
ATOM 836 O O . VAL A 1 107 ? -7.344 -6.752 -0.345 1.00 94.94 107 VAL A O 1
ATOM 839 N N . LEU A 1 108 ? -6.296 -7.338 -2.248 1.00 94.19 108 LEU A N 1
ATOM 840 C CA . LEU A 1 108 ? -5.758 -6.007 -2.548 1.00 94.19 108 LEU A CA 1
ATOM 841 C C . LEU A 1 108 ? -6.854 -4.929 -2.554 1.00 94.19 108 LEU A C 1
ATOM 843 O O . LEU A 1 108 ? -6.684 -3.868 -1.963 1.00 94.19 108 LEU A O 1
ATOM 847 N N . ARG A 1 109 ? -8.019 -5.219 -3.154 1.00 94.19 109 ARG A N 1
ATOM 848 C CA . ARG A 1 109 ? -9.178 -4.310 -3.102 1.00 94.19 109 ARG A CA 1
ATOM 849 C C . ARG A 1 109 ? -9.685 -4.070 -1.681 1.00 94.19 109 ARG A C 1
ATOM 851 O O . ARG A 1 109 ? -9.976 -2.936 -1.338 1.00 94.19 109 ARG A O 1
ATOM 858 N N . LYS A 1 110 ? -9.764 -5.112 -0.853 1.00 94.50 110 LYS A N 1
ATOM 859 C CA . LYS A 1 110 ? -10.183 -4.961 0.546 1.00 94.50 110 LYS A CA 1
ATOM 860 C C . LYS A 1 110 ? -9.152 -4.218 1.400 1.00 94.50 110 LYS A C 1
ATOM 862 O O . LYS A 1 110 ? -9.547 -3.482 2.292 1.00 94.50 110 LYS A O 1
ATOM 867 N N . MET A 1 111 ? -7.857 -4.382 1.126 1.00 94.50 111 MET A N 1
ATOM 868 C CA . MET A 1 111 ? -6.802 -3.585 1.762 1.00 94.50 111 MET A CA 1
ATOM 869 C C . MET A 1 111 ? -6.946 -2.103 1.397 1.00 94.50 111 MET A C 1
ATOM 871 O O . MET A 1 111 ? -6.875 -1.249 2.273 1.00 94.50 111 MET A O 1
ATOM 875 N N . ALA A 1 112 ? -7.258 -1.795 0.133 1.00 92.00 112 ALA A N 1
ATOM 876 C CA . ALA A 1 112 ? -7.526 -0.423 -0.305 1.00 92.00 112 ALA A CA 1
ATOM 877 C C . ALA A 1 112 ? -8.747 0.217 0.395 1.00 92.00 112 ALA A C 1
ATOM 879 O O . ALA A 1 112 ? -8.847 1.441 0.473 1.00 92.00 112 ALA A O 1
ATOM 880 N N . GLU A 1 113 ? -9.660 -0.605 0.919 1.00 93.50 113 GLU A N 1
ATOM 881 C CA . GLU A 1 113 ? -10.836 -0.200 1.701 1.00 93.50 113 GLU A CA 1
ATOM 882 C C . GLU A 1 113 ? -10.578 -0.176 3.219 1.00 93.50 113 GLU A C 1
ATOM 884 O O . GLU A 1 113 ? -11.513 0.058 3.989 1.00 93.50 113 GLU A O 1
ATOM 889 N N . ALA A 1 114 ? -9.338 -0.417 3.663 1.00 94.94 114 ALA A N 1
ATOM 890 C CA . ALA A 1 114 ? -8.995 -0.444 5.077 1.00 94.94 114 ALA A CA 1
ATOM 891 C C . ALA A 1 114 ? -9.371 0.865 5.783 1.00 94.94 114 ALA A C 1
ATOM 893 O O . ALA A 1 114 ? -9.261 1.963 5.230 1.00 94.94 114 ALA A O 1
ATOM 894 N N . VAL A 1 115 ? -9.807 0.737 7.035 1.00 93.62 115 VAL A N 1
ATOM 895 C CA . VAL A 1 115 ? -10.211 1.876 7.866 1.00 93.62 115 VAL A CA 1
ATOM 896 C C . VAL A 1 115 ? -9.179 2.158 8.958 1.00 93.62 115 VAL A C 1
ATOM 898 O O . VAL A 1 115 ? -8.598 1.215 9.501 1.00 93.62 115 VAL A O 1
ATOM 901 N N . PRO A 1 116 ? -8.952 3.431 9.324 1.00 95.81 116 PRO A N 1
ATOM 902 C CA . PRO A 1 116 ? -8.120 3.763 10.473 1.00 95.81 116 PRO A CA 1
ATOM 903 C C . PRO A 1 116 ? -8.790 3.297 11.771 1.00 95.81 116 PRO A C 1
ATOM 905 O O . PRO A 1 116 ? -10.002 3.430 11.945 1.00 95.81 116 PRO A O 1
ATOM 908 N N . THR A 1 117 ? -7.999 2.776 12.700 1.00 95.12 117 THR A N 1
ATOM 909 C CA . THR A 1 117 ? -8.407 2.462 14.071 1.00 95.12 117 THR A CA 1
ATOM 910 C C . THR A 1 117 ? -7.363 3.037 15.012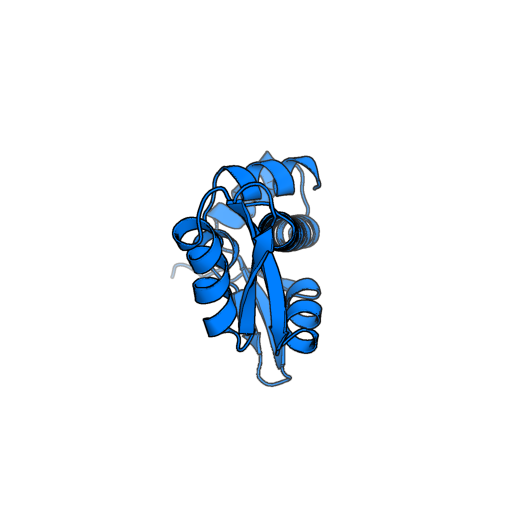 1.00 95.12 117 THR A C 1
ATOM 912 O O . THR A 1 117 ? -6.218 2.600 15.009 1.00 95.12 117 THR A O 1
ATOM 915 N N . VAL A 1 118 ? -7.754 4.022 15.816 1.00 87.19 118 VAL A N 1
ATOM 916 C CA . VAL A 1 118 ? -6.864 4.603 16.822 1.00 87.19 118 VAL A CA 1
ATOM 917 C C . VAL A 1 118 ? -6.867 3.692 18.042 1.00 87.19 118 VAL A C 1
ATOM 919 O O . VAL A 1 118 ? -7.910 3.533 18.680 1.00 87.19 118 VAL A O 1
ATOM 922 N N . ASP A 1 119 ? -5.719 3.095 18.354 1.00 74.31 119 ASP A N 1
ATOM 923 C CA . ASP A 1 119 ? -5.524 2.389 19.618 1.00 74.31 119 ASP A CA 1
ATOM 924 C C . ASP A 1 119 ? -4.901 3.361 20.618 1.00 74.31 119 ASP A C 1
ATOM 926 O O . ASP A 1 119 ? -3.688 3.562 20.662 1.00 74.31 119 ASP A O 1
ATOM 930 N N . VAL A 1 120 ? -5.754 4.034 21.391 1.00 58.81 120 VAL A N 1
ATOM 931 C CA . VAL A 1 120 ? -5.284 4.838 22.518 1.00 58.81 120 VAL A CA 1
ATOM 932 C C . VAL A 1 120 ? -5.046 3.865 23.664 1.00 58.81 120 VAL A C 1
ATOM 934 O O . VAL A 1 120 ? -5.955 3.604 24.457 1.00 58.81 120 VAL A O 1
ATOM 937 N N . GLN A 1 121 ? -3.841 3.298 23.750 1.00 56.09 121 GLN A N 1
ATOM 938 C CA . GLN A 1 121 ? -3.446 2.625 24.981 1.00 56.09 121 GLN A CA 1
ATOM 939 C C . GLN A 1 121 ? -3.497 3.669 26.096 1.00 56.09 121 GLN A C 1
ATOM 941 O O . GLN A 1 121 ? -2.729 4.627 26.106 1.00 56.09 121 GLN A O 1
ATOM 946 N N . GLN A 1 122 ? -4.470 3.528 26.997 1.00 43.94 122 GLN A N 1
ATOM 947 C CA . GLN A 1 122 ? -4.507 4.315 28.219 1.00 43.94 122 GLN A CA 1
ATOM 948 C C . GLN A 1 122 ? -3.270 3.929 29.025 1.00 43.94 122 GLN A C 1
ATOM 950 O O . GLN A 1 122 ? -3.212 2.830 29.580 1.00 43.94 122 GLN A O 1
ATOM 955 N N . GLU A 1 123 ? -2.270 4.807 29.058 1.00 47.19 123 GLU A N 1
ATOM 956 C CA . GLU A 1 123 ? -1.235 4.747 30.082 1.00 47.19 123 GLU A CA 1
ATOM 957 C C . GLU A 1 123 ? -1.945 4.828 31.447 1.00 47.19 123 GLU A C 1
ATOM 959 O O . GLU A 1 123 ? -2.579 5.836 31.767 1.00 47.19 123 GLU A O 1
ATOM 964 N N . ASN A 1 124 ? -1.924 3.720 32.197 1.00 39.44 124 ASN A N 1
ATOM 965 C CA . ASN A 1 124 ? -2.336 3.660 33.604 1.00 39.44 124 ASN A CA 1
ATOM 966 C C . ASN A 1 124 ? -1.227 4.205 34.504 1.00 39.44 124 ASN A C 1
ATOM 968 O O . ASN A 1 124 ? -0.062 3.794 34.293 1.00 39.44 124 ASN A O 1
#

Organism: Methanosphaerula palustris (strain ATCC BAA-1556 / DSM 19958 / E1-9c) (NCBI:txid521011)